Protein AF-A0A0B1R1T5-F1 (afdb_monomer)

Nearest PDB structures (foldseek):
  2kq8-assembly1_A  TM=3.813E-01  e=2.652E+00  [Bacillus thuringiensis] serovar konkukian
  5nue-assembly1_B  TM=4.092E-01  e=3.241E+00  Arabidopsis thaliana
  6gbn-assembly1_B  TM=3.953E-01  e=4.841E+00  Cytophaga hutchinsonii ATCC 33406

Structure (mmCIF, N/CA/C/O backbone):
data_AF-A0A0B1R1T5-F1
#
_entry.id   AF-A0A0B1R1T5-F1
#
loop_
_atom_site.group_PDB
_atom_site.id
_atom_site.type_symbol
_atom_site.label_atom_id
_atom_site.label_alt_id
_atom_site.label_comp_id
_atom_site.label_asym_id
_atom_site.label_entity_id
_atom_site.label_seq_id
_atom_site.pdbx_PDB_ins_code
_atom_site.Cartn_x
_atom_site.Cartn_y
_atom_site.Cartn_z
_atom_site.occupancy
_atom_site.B_iso_or_equiv
_atom_site.auth_seq_id
_atom_site.auth_comp_id
_atom_site.auth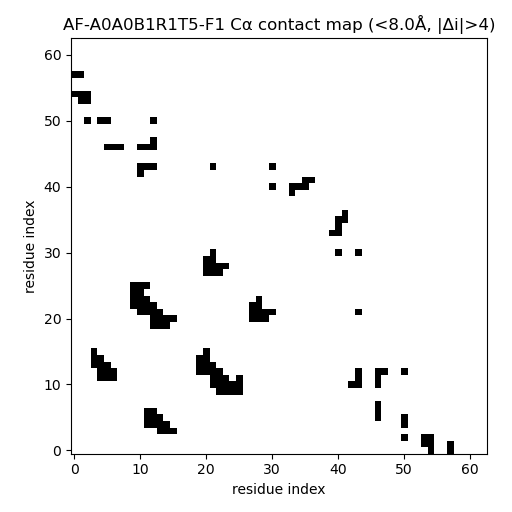_asym_id
_atom_site.auth_atom_id
_atom_site.pdbx_PDB_model_num
ATOM 1 N N . MET A 1 1 ? -15.446 2.649 10.684 1.00 50.50 1 MET A N 1
ATOM 2 C CA . MET A 1 1 ? -15.222 1.205 10.480 1.00 50.50 1 MET A CA 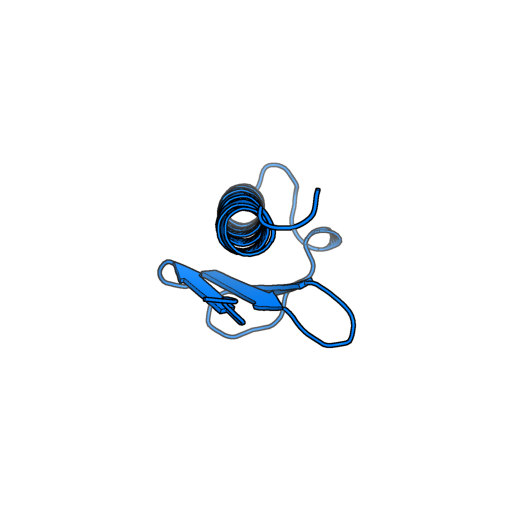1
ATOM 3 C C . MET A 1 1 ? -13.729 1.033 10.236 1.00 50.50 1 MET A C 1
ATOM 5 O O . MET A 1 1 ? -13.298 1.334 9.139 1.00 50.50 1 MET A O 1
ATOM 9 N N . ASN A 1 2 ? -12.929 0.684 11.253 1.00 61.44 2 ASN A N 1
ATOM 10 C CA . ASN A 1 2 ? -11.472 0.556 11.079 1.00 61.44 2 ASN A CA 1
ATOM 11 C C . ASN A 1 2 ? -11.178 -0.547 10.057 1.00 61.44 2 ASN A C 1
ATOM 13 O O . ASN A 1 2 ? -11.514 -1.712 10.295 1.00 61.44 2 ASN A O 1
ATOM 17 N N . ILE A 1 3 ? -10.592 -0.184 8.918 1.00 70.00 3 ILE A N 1
ATOM 18 C CA . ILE A 1 3 ? -10.191 -1.164 7.914 1.00 70.00 3 ILE A CA 1
ATOM 19 C C . ILE A 1 3 ? -8.838 -1.751 8.321 1.00 70.00 3 ILE A C 1
ATOM 21 O O . ILE A 1 3 ? -7.844 -1.049 8.458 1.00 70.00 3 ILE A O 1
ATOM 25 N N . ASN A 1 4 ? -8.790 -3.066 8.538 1.00 81.88 4 ASN A N 1
ATOM 26 C CA . ASN A 1 4 ? -7.537 -3.757 8.872 1.00 81.88 4 ASN A CA 1
ATOM 27 C C . ASN A 1 4 ? -6.688 -4.049 7.626 1.00 81.88 4 ASN A C 1
ATOM 29 O O . ASN A 1 4 ? -5.490 -4.299 7.730 1.00 81.88 4 ASN A O 1
ATOM 33 N N . ALA A 1 5 ? -7.309 -4.031 6.446 1.00 88.06 5 ALA A N 1
ATOM 34 C CA . ALA A 1 5 ? -6.660 -4.282 5.172 1.00 88.06 5 ALA A CA 1
ATOM 35 C C . ALA A 1 5 ? -7.407 -3.580 4.036 1.00 88.06 5 ALA A C 1
ATOM 37 O O . ALA A 1 5 ? -8.637 -3.526 4.043 1.00 88.06 5 ALA A O 1
ATOM 38 N N . LEU A 1 6 ? -6.662 -3.106 3.043 1.00 90.81 6 LEU A N 1
ATOM 39 C CA . LEU A 1 6 ? -7.174 -2.606 1.776 1.00 90.81 6 LEU A CA 1
ATOM 40 C C . LEU A 1 6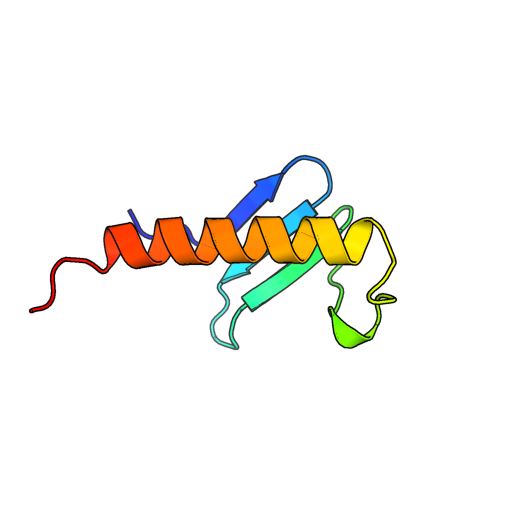 ? -6.466 -3.333 0.637 1.00 90.81 6 LEU A C 1
ATOM 42 O O . LEU A 1 6 ? -5.239 -3.357 0.566 1.00 90.81 6 LEU A O 1
ATOM 46 N N . ARG A 1 7 ? -7.250 -3.917 -0.269 1.00 92.50 7 ARG A N 1
ATOM 47 C CA . ARG A 1 7 ? -6.753 -4.678 -1.416 1.00 92.50 7 ARG A CA 1
ATOM 48 C C . ARG A 1 7 ? -7.232 -4.051 -2.716 1.00 92.50 7 ARG A C 1
ATOM 50 O O . ARG A 1 7 ? -8.418 -3.781 -2.877 1.00 92.50 7 ARG A O 1
ATOM 57 N N . LEU A 1 8 ? -6.315 -3.891 -3.663 1.00 91.25 8 LEU A N 1
ATOM 58 C CA . LEU A 1 8 ? -6.597 -3.453 -5.023 1.00 91.25 8 LEU A CA 1
ATOM 59 C C . LEU A 1 8 ? -5.911 -4.396 -6.016 1.00 91.25 8 LEU A C 1
ATOM 61 O O . LEU A 1 8 ? -4.721 -4.283 -6.306 1.00 91.25 8 LEU A O 1
ATOM 65 N N . GLY A 1 9 ? -6.675 -5.357 -6.537 1.00 92.81 9 GLY A N 1
ATOM 66 C CA . GLY A 1 9 ? -6.152 -6.382 -7.440 1.00 92.81 9 GLY A CA 1
ATOM 67 C C . GLY A 1 9 ? -5.089 -7.253 -6.763 1.00 92.81 9 GLY A C 1
ATOM 68 O O . GLY A 1 9 ? -5.385 -7.964 -5.794 1.00 92.81 9 GLY A O 1
ATOM 69 N N . ARG A 1 10 ? -3.859 -7.198 -7.290 1.00 94.81 10 ARG A N 1
ATOM 70 C CA . ARG A 1 10 ? -2.688 -7.904 -6.740 1.00 94.81 10 ARG A CA 1
ATOM 71 C C . ARG A 1 10 ? -2.026 -7.188 -5.563 1.00 94.81 10 ARG A C 1
ATOM 73 O O . ARG A 1 10 ? -1.209 -7.798 -4.886 1.00 94.81 10 ARG A O 1
ATOM 80 N N . TYR A 1 11 ? -2.357 -5.919 -5.338 1.00 95.38 11 TYR A N 1
ATOM 81 C CA . TYR A 1 11 ? -1.764 -5.095 -4.291 1.00 95.38 11 TYR A CA 1
ATOM 82 C C . TYR A 1 11 ? -2.608 -5.133 -3.035 1.00 95.38 11 TYR A C 1
ATOM 84 O O . TYR A 1 11 ? -3.838 -5.079 -3.105 1.00 95.38 11 TYR A O 1
ATOM 92 N N . GLU A 1 12 ? -1.958 -5.156 -1.886 1.00 94.62 12 GLU A N 1
ATOM 93 C CA . GLU A 1 12 ? -2.647 -5.113 -0.611 1.00 94.62 12 GLU A CA 1
ATOM 94 C C . GLU A 1 12 ? -1.809 -4.387 0.439 1.00 94.62 12 GLU A C 1
ATOM 96 O O . GLU A 1 12 ? -0.591 -4.535 0.509 1.00 94.62 12 GLU A O 1
ATOM 101 N N . VAL A 1 13 ? -2.489 -3.580 1.245 1.00 93.12 13 VAL A N 1
ATOM 102 C CA . VAL A 1 13 ? -1.945 -2.876 2.401 1.00 93.12 13 VAL A CA 1
ATOM 103 C C . VAL A 1 13 ? -2.707 -3.368 3.619 1.00 93.12 13 VAL A C 1
ATOM 105 O O . VAL A 1 13 ? -3.937 -3.361 3.620 1.00 93.12 13 VAL A O 1
ATOM 108 N N . ARG A 1 14 ? -1.998 -3.817 4.652 1.00 91.56 14 ARG A N 1
ATOM 109 C CA . ARG A 1 14 ? -2.597 -4.282 5.908 1.00 91.56 14 ARG A CA 1
ATOM 110 C C . ARG A 1 14 ? -2.012 -3.520 7.080 1.00 91.56 14 ARG A C 1
ATOM 112 O O . ARG A 1 14 ? -0.809 -3.284 7.113 1.00 91.56 14 ARG A O 1
ATOM 119 N N . ASN A 1 15 ? -2.845 -3.186 8.057 1.00 87.56 15 ASN A N 1
ATOM 120 C CA . ASN A 1 15 ? -2.351 -2.736 9.349 1.00 87.56 15 ASN A CA 1
ATOM 121 C C . ASN A 1 15 ? -2.059 -3.955 10.224 1.00 87.56 15 ASN A C 1
ATOM 123 O O . ASN A 1 15 ? -2.895 -4.847 10.373 1.00 87.56 15 ASN A O 1
ATOM 127 N N . SER A 1 16 ? -0.865 -3.989 10.792 1.00 84.06 16 SER A N 1
ATOM 128 C CA . SER A 1 16 ? -0.405 -5.008 11.724 1.00 84.06 16 SER A CA 1
ATOM 129 C C . SER A 1 16 ? -0.006 -4.348 13.039 1.00 84.06 16 SER A C 1
ATOM 131 O O . SER A 1 16 ? 0.126 -3.129 13.126 1.00 84.06 16 SER A O 1
ATOM 133 N N . LYS A 1 17 ? 0.215 -5.147 14.086 1.00 80.81 17 LYS A N 1
ATOM 134 C CA . LYS A 1 17 ? 0.675 -4.623 15.386 1.00 80.81 17 LYS A CA 1
ATOM 135 C C . LYS A 1 17 ? 2.020 -3.894 15.288 1.00 80.81 17 LYS A C 1
ATOM 137 O O . LYS A 1 17 ? 2.284 -3.020 16.101 1.00 80.81 17 LYS A O 1
ATOM 142 N N . ASP A 1 18 ? 2.821 -4.257 14.291 1.00 80.38 18 ASP A N 1
ATOM 143 C CA . ASP A 1 18 ? 4.142 -3.689 14.007 1.00 80.38 18 ASP A CA 1
ATOM 144 C C . ASP A 1 18 ? 4.093 -2.492 13.032 1.00 80.38 18 ASP A C 1
ATOM 146 O O . ASP A 1 18 ? 5.119 -1.911 12.696 1.00 80.38 18 ASP A O 1
ATOM 150 N N . GLY A 1 19 ? 2.899 -2.113 12.559 1.00 84.44 19 GLY A N 1
ATOM 151 C CA . GLY A 1 19 ? 2.693 -1.052 11.574 1.00 84.44 19 GLY A CA 1
ATOM 152 C C . GLY A 1 19 ? 2.130 -1.558 10.245 1.00 84.44 19 GLY A C 1
ATOM 153 O O . GLY A 1 19 ? 1.525 -2.629 10.159 1.00 84.44 19 GLY A O 1
ATOM 154 N N . ILE A 1 20 ? 2.300 -0.757 9.193 1.00 89.06 20 ILE A N 1
ATOM 155 C CA . ILE A 1 20 ? 1.712 -1.017 7.875 1.00 89.06 20 ILE A CA 1
ATOM 156 C C . ILE A 1 20 ? 2.575 -2.010 7.087 1.00 89.06 20 ILE A C 1
ATOM 158 O O . ILE A 1 20 ? 3.762 -1.779 6.864 1.00 89.06 20 ILE A O 1
ATOM 162 N N . GLN A 1 21 ? 1.956 -3.094 6.618 1.00 93.31 21 GLN A N 1
ATOM 163 C CA . GLN A 1 21 ? 2.572 -4.124 5.785 1.00 93.31 21 GLN A CA 1
ATOM 164 C C . GLN A 1 21 ? 2.032 -4.067 4.353 1.00 93.31 21 GLN A C 1
ATOM 166 O O . GLN A 1 21 ? 0.830 -3.889 4.141 1.00 93.31 21 GLN A O 1
ATOM 171 N N . TYR A 1 22 ? 2.915 -4.272 3.376 1.00 94.19 22 TYR A N 1
ATOM 172 C CA . TYR A 1 22 ? 2.586 -4.253 1.951 1.00 94.19 22 TYR A CA 1
ATOM 173 C C . TYR A 1 22 ? 2.714 -5.649 1.357 1.00 94.19 22 TYR A C 1
ATOM 175 O O . TYR A 1 22 ? 3.621 -6.406 1.714 1.00 94.19 22 TYR A O 1
ATOM 183 N N . PHE A 1 23 ? 1.821 -5.974 0.427 1.00 95.06 23 PHE A N 1
ATOM 184 C CA . PHE A 1 23 ? 1.820 -7.245 -0.278 1.00 95.06 23 PHE A CA 1
ATOM 185 C C . PHE A 1 23 ? 1.581 -7.049 -1.777 1.00 95.06 23 PHE A C 1
ATOM 187 O O . PHE A 1 23 ? 0.766 -6.218 -2.190 1.00 95.06 23 PHE A O 1
ATOM 194 N N . ILE A 1 24 ? 2.270 -7.855 -2.586 1.00 94.38 24 ILE A N 1
ATOM 195 C CA . ILE A 1 24 ? 2.067 -7.980 -4.035 1.00 94.38 24 ILE A CA 1
ATOM 196 C C . ILE A 1 24 ? 1.898 -9.465 -4.353 1.00 94.38 24 ILE A C 1
ATOM 198 O O . ILE A 1 24 ? 2.735 -10.283 -3.976 1.00 94.38 24 ILE A O 1
ATOM 202 N N . ASP A 1 25 ? 0.793 -9.827 -5.006 1.00 94.62 25 ASP A N 1
ATOM 203 C CA . ASP A 1 25 ? 0.444 -11.225 -5.306 1.00 94.62 25 ASP A CA 1
ATOM 204 C C . ASP A 1 25 ? 0.436 -12.121 -4.045 1.00 94.62 25 ASP A C 1
ATOM 206 O O . ASP A 1 25 ? 0.730 -13.311 -4.090 1.00 94.62 25 ASP A O 1
ATOM 210 N N . GLY A 1 26 ? 0.107 -11.535 -2.886 1.00 92.62 26 GLY A N 1
ATOM 211 C CA . GLY A 1 26 ? 0.097 -12.223 -1.589 1.00 92.62 26 GLY A CA 1
ATOM 212 C C . GLY A 1 26 ? 1.468 -12.378 -0.920 1.00 92.62 26 GLY A C 1
ATOM 213 O O . GLY A 1 26 ? 1.528 -12.851 0.213 1.00 92.62 26 GLY A O 1
ATOM 214 N N . ASN A 1 27 ? 2.554 -11.942 -1.562 1.00 94.31 27 ASN A N 1
ATOM 215 C CA . ASN A 1 27 ? 3.896 -11.940 -0.981 1.00 94.31 27 ASN A CA 1
ATOM 216 C C . ASN A 1 27 ? 4.165 -10.613 -0.280 1.00 94.31 27 ASN A C 1
ATOM 218 O O . ASN A 1 27 ? 3.883 -9.557 -0.846 1.00 94.31 27 ASN A O 1
ATOM 222 N N . SER A 1 28 ? 4.715 -10.660 0.936 1.00 93.62 28 SER A N 1
ATOM 223 C CA . SER A 1 28 ? 5.087 -9.442 1.657 1.00 93.62 28 SER A CA 1
ATOM 224 C C . SER A 1 28 ? 6.281 -8.778 0.981 1.00 93.62 28 SER A C 1
ATOM 226 O O . SER A 1 28 ? 7.266 -9.442 0.662 1.00 93.62 28 SER A O 1
ATOM 228 N N . VAL A 1 29 ? 6.174 -7.471 0.766 1.00 93.12 29 VAL A N 1
ATOM 229 C CA . VAL A 1 29 ? 7.229 -6.645 0.180 1.00 93.12 29 VAL A CA 1
ATOM 230 C C . VAL A 1 29 ? 7.458 -5.414 1.044 1.00 93.12 29 VAL A C 1
ATOM 232 O O . VAL A 1 29 ? 6.540 -4.920 1.703 1.00 93.12 29 VAL A O 1
ATOM 235 N N . THR A 1 30 ? 8.673 -4.883 1.008 1.00 89.94 30 THR A N 1
ATOM 236 C CA . THR A 1 30 ? 9.003 -3.613 1.659 1.00 89.94 30 THR A CA 1
ATOM 237 C C . THR A 1 30 ? 9.142 -2.529 0.599 1.00 89.94 30 THR A C 1
ATOM 239 O O . THR A 1 30 ? 9.741 -2.770 -0.445 1.00 89.94 30 THR A O 1
ATOM 242 N N . LEU A 1 31 ? 8.636 -1.317 0.857 1.00 87.19 31 LEU A N 1
ATOM 243 C CA . LEU A 1 31 ? 8.766 -0.203 -0.095 1.00 87.19 31 LEU A CA 1
ATOM 244 C C . LEU A 1 31 ? 10.229 0.117 -0.443 1.00 87.19 31 LEU A C 1
ATOM 246 O O . LEU A 1 31 ? 10.497 0.502 -1.571 1.00 87.19 31 LEU A O 1
ATOM 250 N N . ASP A 1 32 ? 11.156 -0.093 0.495 1.00 87.50 32 ASP A N 1
ATOM 251 C CA . ASP A 1 32 ? 12.601 0.104 0.299 1.00 87.50 32 ASP A CA 1
ATOM 252 C C . ASP A 1 32 ? 13.218 -0.878 -0.715 1.00 87.50 32 ASP A C 1
ATOM 254 O O . ASP A 1 32 ? 14.190 -0.562 -1.391 1.00 87.50 32 ASP A O 1
ATOM 258 N N . GLN A 1 33 ? 12.615 -2.062 -0.877 1.00 87.88 33 GLN A N 1
ATOM 259 C CA . GLN A 1 33 ? 13.052 -3.058 -1.862 1.00 87.88 33 GLN A CA 1
ATOM 260 C C . GLN A 1 33 ? 12.548 -2.752 -3.277 1.00 87.88 33 GLN A C 1
ATOM 262 O O . GLN A 1 33 ? 12.974 -3.399 -4.233 1.00 87.88 33 GLN A O 1
ATOM 267 N N . LEU A 1 34 ? 11.612 -1.811 -3.419 1.00 89.12 34 LEU A N 1
ATOM 268 C CA . LEU A 1 34 ? 11.040 -1.420 -4.699 1.00 89.12 34 LEU A CA 1
ATOM 269 C C . LEU A 1 34 ? 11.732 -0.155 -5.197 1.00 89.12 34 LEU A C 1
ATOM 271 O O . LEU A 1 34 ? 11.929 0.799 -4.447 1.00 89.12 34 LEU A O 1
ATOM 275 N N . GLU A 1 35 ? 12.045 -0.100 -6.490 1.00 89.94 35 GLU A N 1
ATOM 276 C CA . GLU A 1 35 ? 12.536 1.149 -7.067 1.00 89.94 35 GLU A CA 1
ATOM 277 C C . GLU A 1 35 ? 11.440 2.220 -6.994 1.00 89.94 35 GLU A C 1
ATOM 279 O O . GLU A 1 35 ? 10.295 1.974 -7.373 1.00 89.94 35 GLU A O 1
ATOM 284 N N . GLN A 1 36 ? 11.782 3.437 -6.562 1.00 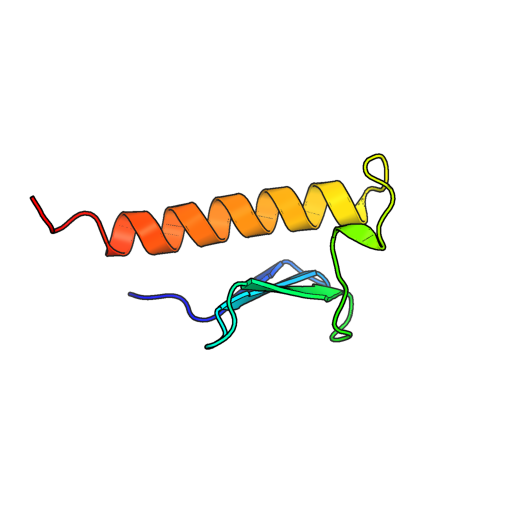87.38 36 GLN A N 1
ATOM 285 C CA . GLN A 1 36 ? 10.808 4.532 -6.409 1.00 87.38 36 GLN A CA 1
ATOM 286 C C . GLN A 1 36 ? 10.091 4.892 -7.724 1.00 87.38 36 GLN A C 1
ATOM 288 O O . GLN A 1 36 ? 8.975 5.409 -7.716 1.00 87.38 36 GLN A O 1
ATOM 293 N N . THR A 1 37 ? 10.723 4.605 -8.863 1.00 89.44 37 THR A N 1
ATOM 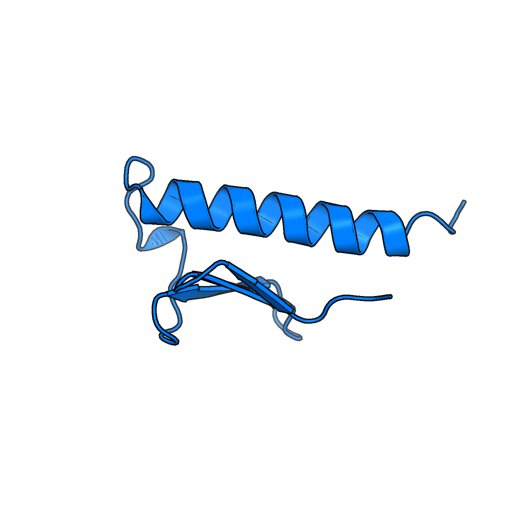294 C CA . THR A 1 37 ? 10.177 4.802 -10.214 1.00 89.44 37 THR A CA 1
ATOM 295 C C . THR A 1 37 ? 9.334 3.623 -10.704 1.00 89.44 37 THR A C 1
ATOM 297 O O . THR A 1 37 ? 8.651 3.742 -11.724 1.00 89.44 37 THR A O 1
ATOM 300 N N . SER A 1 38 ? 9.351 2.488 -9.999 1.00 91.94 38 SER A N 1
ATOM 301 C CA . SER A 1 38 ? 8.571 1.312 -10.368 1.00 91.94 38 SER A CA 1
ATOM 302 C C . SER A 1 38 ? 7.080 1.573 -10.230 1.00 91.94 38 SER A C 1
ATOM 304 O O . SER A 1 38 ? 6.603 2.225 -9.295 1.00 91.94 38 SER A O 1
ATOM 306 N N . ALA A 1 39 ? 6.310 0.976 -11.140 1.00 91.12 39 ALA A N 1
ATOM 3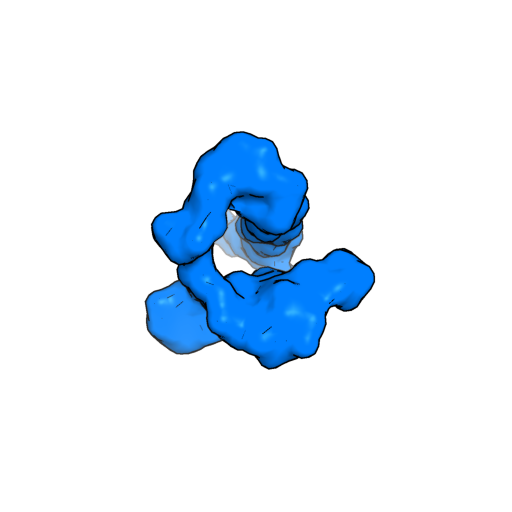07 C CA . ALA A 1 39 ? 4.860 1.026 -11.066 1.00 91.12 39 ALA A CA 1
ATOM 308 C C . ALA A 1 39 ? 4.364 0.487 -9.715 1.00 91.12 39 ALA A C 1
ATOM 310 O O . ALA A 1 39 ? 3.493 1.106 -9.109 1.00 91.12 39 ALA A O 1
ATOM 311 N N . ASP A 1 40 ? 4.948 -0.606 -9.221 1.00 93.00 40 ASP A N 1
ATOM 312 C CA . ASP A 1 40 ? 4.553 -1.239 -7.962 1.00 93.00 40 ASP A CA 1
ATOM 313 C C . ASP A 1 40 ? 4.712 -0.311 -6.750 1.00 93.00 40 ASP A C 1
ATOM 315 O O . ASP A 1 40 ? 3.782 -0.211 -5.949 1.00 93.00 40 ASP A O 1
ATOM 319 N N . PHE A 1 41 ? 5.813 0.447 -6.668 1.00 93.38 41 PHE A N 1
ATOM 320 C CA . PHE A 1 41 ? 6.009 1.461 -5.628 1.00 93.38 41 PHE A CA 1
ATOM 321 C C . PHE A 1 41 ? 4.89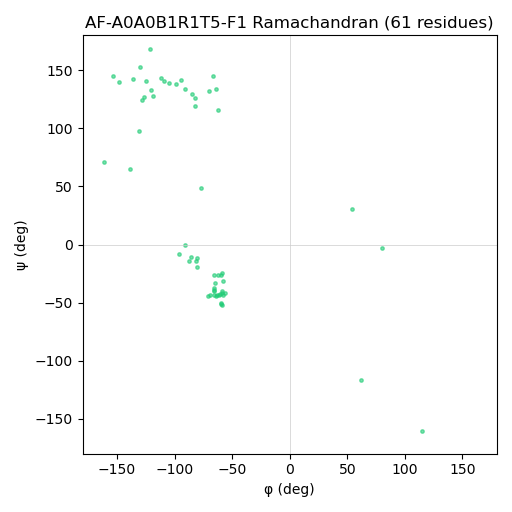1 2.509 -5.671 1.00 93.38 41 PHE A C 1
ATOM 323 O O . PHE A 1 41 ? 4.193 2.723 -4.680 1.00 93.38 41 PHE A O 1
ATOM 330 N N . ALA A 1 42 ? 4.643 3.098 -6.846 1.00 92.06 42 ALA A N 1
ATOM 331 C CA . ALA A 1 42 ? 3.593 4.101 -7.008 1.00 92.06 42 ALA A CA 1
ATOM 332 C C . ALA A 1 42 ? 2.200 3.561 -6.627 1.00 92.06 42 ALA A C 1
ATOM 334 O O . ALA A 1 42 ? 1.415 4.264 -5.991 1.00 92.06 42 ALA A O 1
ATOM 335 N N . ARG A 1 43 ? 1.881 2.304 -6.979 1.00 93.75 43 ARG A N 1
ATOM 336 C CA . ARG A 1 43 ? 0.576 1.695 -6.659 1.00 93.75 43 ARG A CA 1
ATOM 337 C C . ARG A 1 43 ? 0.431 1.450 -5.161 1.00 93.75 43 ARG A C 1
ATOM 339 O O . ARG A 1 43 ? -0.624 1.763 -4.614 1.00 93.75 43 ARG A O 1
ATOM 346 N N . LEU A 1 44 ? 1.469 0.943 -4.496 1.00 92.88 44 LEU A N 1
ATOM 347 C 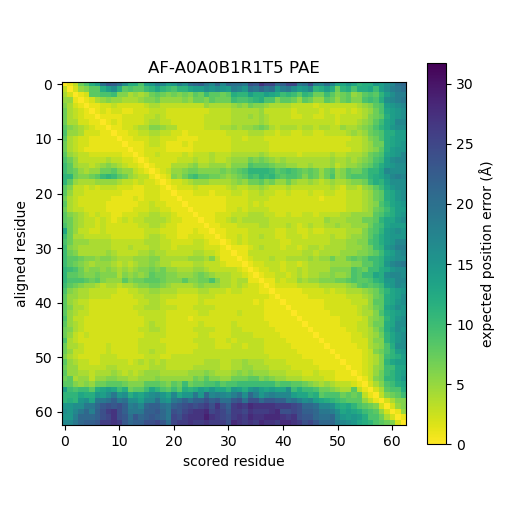CA . LEU A 1 44 ? 1.447 0.723 -3.049 1.00 92.88 44 LEU A CA 1
ATOM 348 C C . LEU A 1 44 ? 1.367 2.033 -2.261 1.00 92.88 44 LEU A C 1
ATOM 350 O O . LEU A 1 44 ? 0.637 2.084 -1.276 1.00 92.88 44 LEU A O 1
ATOM 354 N N . VAL A 1 45 ? 2.035 3.101 -2.707 1.00 91.94 45 VAL A N 1
ATOM 355 C CA . VAL A 1 45 ? 1.937 4.430 -2.078 1.00 91.94 45 VAL A CA 1
ATOM 356 C C . VAL A 1 45 ? 0.523 5.001 -2.194 1.00 91.94 45 VAL A C 1
ATOM 358 O O . VAL A 1 45 ? -0.027 5.482 -1.206 1.00 91.94 45 VAL A O 1
ATOM 361 N N . ILE A 1 46 ? -0.106 4.903 -3.369 1.00 92.00 46 ILE A N 1
ATOM 362 C CA . ILE A 1 46 ? -1.506 5.326 -3.548 1.00 92.00 46 ILE A CA 1
ATOM 363 C C . ILE A 1 46 ? -2.432 4.503 -2.643 1.00 92.00 46 ILE A C 1
ATOM 365 O O . ILE A 1 46 ? -3.322 5.057 -1.995 1.00 92.00 46 ILE A O 1
ATOM 369 N N . LEU A 1 47 ? -2.215 3.186 -2.574 1.00 92.25 47 LEU A N 1
ATOM 370 C CA . LEU A 1 47 ? -3.025 2.291 -1.752 1.00 92.25 47 LEU A CA 1
ATOM 371 C C . LEU A 1 47 ? -2.847 2.579 -0.257 1.00 92.25 47 LEU A C 1
ATOM 373 O O . LEU A 1 47 ? -3.834 2.598 0.471 1.00 92.25 47 LEU A O 1
ATOM 377 N N . HIS A 1 48 ? -1.624 2.877 0.183 1.00 91.44 48 HIS A N 1
ATOM 378 C CA . HIS A 1 48 ? -1.337 3.346 1.536 1.00 91.44 48 HIS A CA 1
ATOM 379 C C . HIS A 1 48 ? -2.078 4.642 1.822 1.00 91.44 48 HIS A C 1
ATOM 381 O O . HIS A 1 48 ? -2.758 4.736 2.834 1.00 91.44 48 HIS A O 1
ATOM 387 N N . 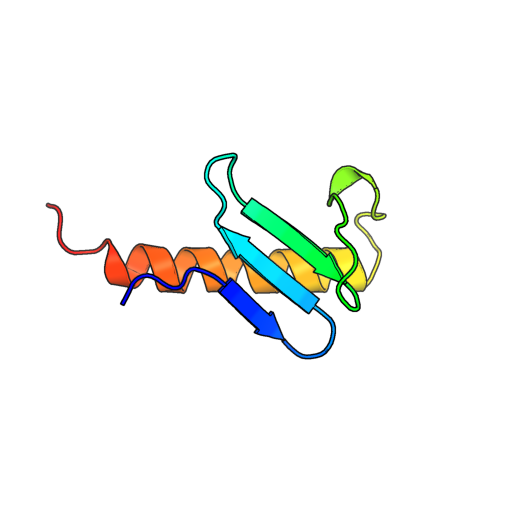HIS A 1 49 ? -1.962 5.645 0.952 1.00 91.25 49 HIS A N 1
ATOM 388 C CA . HIS A 1 49 ? -2.587 6.940 1.192 1.00 91.25 49 HIS A CA 1
ATOM 389 C C . HIS A 1 49 ? -4.104 6.806 1.344 1.00 91.25 49 HIS A C 1
ATOM 391 O O . HIS A 1 49 ? -4.691 7.366 2.264 1.00 91.25 49 HIS A O 1
ATOM 397 N N . ARG A 1 50 ? -4.735 5.984 0.499 1.00 89.44 50 ARG A N 1
ATOM 398 C CA . ARG A 1 50 ? -6.153 5.655 0.641 1.00 89.44 50 ARG A CA 1
ATOM 399 C C . ARG A 1 50 ? -6.447 4.905 1.940 1.00 89.44 50 ARG A C 1
ATOM 401 O O . ARG A 1 50 ? -7.417 5.232 2.611 1.00 89.44 50 ARG A O 1
ATOM 408 N N . PHE A 1 51 ? -5.613 3.934 2.303 1.00 88.62 51 PHE A N 1
ATOM 409 C CA . PHE A 1 51 ? -5.732 3.214 3.567 1.00 88.62 51 PHE A CA 1
ATOM 410 C C . PHE A 1 51 ? -5.667 4.163 4.776 1.00 88.62 51 PHE A C 1
ATOM 412 O O . PHE A 1 51 ? -6.481 4.041 5.688 1.00 88.62 51 PHE A O 1
ATOM 419 N N . ASP A 1 52 ? -4.747 5.129 4.767 1.00 86.31 52 ASP A N 1
ATOM 420 C CA . ASP A 1 52 ? -4.606 6.158 5.803 1.00 86.31 52 ASP A CA 1
ATOM 421 C C . ASP A 1 52 ? -5.818 7.093 5.843 1.00 86.31 52 ASP A C 1
ATOM 423 O O . ASP A 1 52 ? -6.331 7.352 6.925 1.00 86.31 52 ASP A O 1
ATOM 427 N N . LEU A 1 53 ? -6.328 7.538 4.688 1.00 86.38 53 LEU A N 1
ATOM 428 C CA . LEU A 1 53 ? -7.551 8.343 4.611 1.00 86.38 53 LEU A CA 1
ATOM 429 C C . LEU A 1 53 ? -8.753 7.595 5.191 1.00 86.38 53 LEU A C 1
ATOM 431 O O . LEU A 1 53 ? -9.418 8.123 6.072 1.00 86.38 53 LEU A O 1
ATOM 435 N N . GLU A 1 54 ? -8.987 6.349 4.778 1.00 82.31 54 GLU A N 1
ATOM 436 C CA . GLU A 1 54 ? -10.113 5.557 5.282 1.00 82.31 54 GLU A CA 1
ATOM 437 C C . GLU A 1 54 ? -9.973 5.259 6.787 1.00 82.31 54 GLU A C 1
ATOM 439 O O . GLU A 1 54 ? -10.968 5.255 7.510 1.00 82.31 54 GLU A O 1
ATOM 444 N N . ASN A 1 55 ? -8.750 5.086 7.305 1.00 77.12 55 ASN A N 1
ATOM 445 C CA . ASN A 1 55 ? -8.524 4.984 8.751 1.00 77.12 55 ASN A CA 1
ATOM 446 C C . ASN A 1 55 ? -8.738 6.331 9.467 1.00 77.12 55 ASN A C 1
ATOM 448 O O . ASN A 1 55 ? -9.417 6.369 10.496 1.00 77.12 55 ASN A O 1
ATOM 452 N N . LYS A 1 56 ? -8.233 7.447 8.927 1.00 72.88 56 LYS A N 1
ATOM 453 C CA . LYS A 1 56 ? -8.387 8.799 9.496 1.00 72.88 56 LYS A CA 1
ATOM 454 C C . LYS A 1 56 ? -9.824 9.289 9.483 1.00 72.88 56 LYS A C 1
ATOM 456 O O . LYS A 1 56 ? -10.259 9.857 10.475 1.00 72.88 56 LYS A O 1
ATOM 461 N N . GLU A 1 57 ? -10.589 9.029 8.431 1.00 64.31 57 GLU A N 1
ATOM 462 C CA . GLU A 1 57 ? -12.022 9.341 8.383 1.00 64.31 57 GLU A CA 1
ATOM 463 C C . GLU A 1 57 ? -12.802 8.576 9.458 1.00 64.31 57 GLU A C 1
ATOM 465 O O . GLU A 1 57 ? -13.807 9.061 9.972 1.00 64.31 57 GLU A O 1
ATOM 470 N N . THR A 1 58 ? -12.297 7.418 9.889 1.00 56.09 58 THR A N 1
ATOM 471 C CA . THR A 1 58 ? -12.863 6.686 11.029 1.00 56.09 58 THR A CA 1
ATOM 472 C C . THR A 1 58 ? -12.303 7.112 12.387 1.00 56.09 58 THR A C 1
ATOM 474 O O . THR A 1 58 ? -12.912 6.792 13.407 1.00 56.09 58 THR A O 1
ATOM 477 N N . GLY A 1 59 ? -11.197 7.863 12.394 1.00 49.25 59 GLY A N 1
ATOM 478 C CA . GLY A 1 59 ? -10.582 8.506 13.557 1.00 49.25 59 GLY A CA 1
ATOM 479 C C . GLY A 1 59 ? -10.964 9.982 13.753 1.00 49.25 59 GLY A C 1
ATOM 480 O O . GLY A 1 59 ? -10.679 10.537 14.809 1.00 49.25 59 GLY A O 1
ATOM 481 N N . LEU A 1 60 ? -11.663 10.614 12.800 1.00 42.72 60 LEU A N 1
ATOM 482 C CA . LEU A 1 60 ? -12.177 11.995 12.872 1.00 42.72 60 LEU A CA 1
ATOM 483 C C . LEU A 1 60 ? -13.441 12.112 13.753 1.00 42.72 60 LEU A C 1
ATOM 485 O O . LEU A 1 60 ? -14.453 12.708 13.393 1.00 42.72 60 LEU A O 1
ATOM 489 N N . ARG A 1 61 ? -13.358 11.535 14.952 1.00 43.00 61 ARG A N 1
ATOM 490 C CA . ARG A 1 61 ? -14.152 11.887 16.135 1.00 43.00 61 ARG A CA 1
ATOM 491 C C . ARG A 1 61 ? -13.222 11.860 17.346 1.00 43.00 61 ARG A C 1
ATOM 493 O O . ARG A 1 61 ? -13.363 10.999 18.205 1.00 43.00 61 ARG A O 1
ATOM 500 N N . HIS A 1 62 ? -12.241 12.753 17.386 1.00 44.91 62 HIS A N 1
ATOM 501 C CA . HIS A 1 62 ? -11.571 13.119 18.634 1.00 44.91 62 HIS A CA 1
ATOM 502 C C . HIS A 1 62 ? -10.836 14.454 18.449 1.00 44.91 62 HIS A C 1
ATOM 504 O O . HIS A 1 62 ? -9.623 14.477 18.276 1.00 44.91 62 HIS A O 1
ATOM 510 N N . ASP A 1 63 ? -11.607 15.537 18.350 1.00 38.44 63 ASP A N 1
ATOM 511 C CA . ASP A 1 63 ? -11.497 16.724 19.219 1.00 38.44 63 ASP A CA 1
ATOM 512 C C . ASP A 1 63 ? -12.757 17.588 19.032 1.00 38.44 63 ASP A C 1
ATOM 514 O O . ASP A 1 63 ? -13.074 17.918 17.863 1.00 38.44 63 ASP A O 1
#

pLDDT: mean 83.77, std 14.98, range [38.44, 95.38]

Mean predicted aligned error: 6.08 Å

Radius of gyration: 12.3 Å; Cα contacts (8 Å, |Δi|>4): 76; chains: 1; bounding box: 28×29×30 Å

Sequence (63 aa):
MNINALRLGRYEVRNSKDGIQYFIDGNSVTLDQLEQTSADFARLVILHHRFDLENKETGLRHD

Foldseek 3Di:
DQDQKDDDPQWIWGQDPVGIWIGGNNHTDDLVVDDCPDPNNVVNVVRVVVNVVVNVVVVPPDD

Organism: NCBI:txid1076549

Secondary structure (DSSP, 8-state):
---SEEEETTEEEEEETTEEEEEETTEEE-GGGS-TTSHHHHHHHHHHHHHHHHHHHHH----

Solvent-accessible surface area (backbone atoms only — not comparable to full-atom values): 3821 Å² total; per-residue (Å²): 108,83,68,56,61,49,73,61,90,53,37,34,39,32,62,48,100,94,41,82,45,39,27,50,77,82,40,79,52,56,74,87,80,39,54,82,86,37,68,68,40,52,51,52,51,56,51,44,53,50,49,50,48,54,40,45,69,54,54,74,80,78,130